Protein AF-A0A0D2MMF4-F1 (afdb_monomer_lite)

Sequence (132 aa):
MRRGTAKTVQVAGLDVGWHSRIDLAENPKTHRLEVTRELMPGTYPFKFIIDDVWGASMDYPTMTDGANTNNIVTVLPRDASGQAARDRILSPNGTITAEERDDLAALLCPWASHDRALHRPRAAGAGSEDSD

Radius of gyration: 23.5 Å; chains: 1; bounding box: 74×36×48 Å

Secondary structure (DSSP, 8-state):
-PPP--S-EEEEETTTEEEEEEEPEEPTTT--EE------SEEEEEEEEETTEEE--TTS-EEEETTEEEEEEEEPPSSHHHHHHHHHHHSTT----HHHHHHHHHHHS-GGGGGGTTTSPP----------

InterPro domains:
  IPR013783 Immunoglobulin-like fold [G3DSA:2.60.40.10] (2-75)
  IPR014756 Immunoglobulin E-set [SSF81296] (4-75)
  IPR032640 AMP-activated protein kinase, glycogen-binding domain [PF16561] (4-79)
  IPR052832 Starch-Associated Glucan Phosphatase [PTHR46642] (3-106)

Foldseek 3Di:
DDDDPFPFKWKAWAPHHHVDIGGFDQDPPPRDGDDDDDHDADKIWMWMQTNNDTDADPVADWDDDPPDITGIDGDHDPDPVVVVQCCQQPPPPRDDDPVRVLVVCLVPDPPVCNVPSPPDPDDDDDDDDDDD

Structure (mmCIF, N/CA/C/O backbone):
data_AF-A0A0D2MMF4-F1
#
_entry.id   AF-A0A0D2MMF4-F1
#
loop_
_atom_site.group_PDB
_atom_site.id
_atom_site.type_symbol
_atom_site.label_atom_id
_atom_site.label_alt_id
_atom_site.label_comp_id
_atom_site.label_asym_id
_atom_site.label_entity_id
_atom_site.label_seq_id
_atom_site.pdbx_PDB_ins_code
_atom_site.Cartn_x
_atom_site.Cartn_y
_atom_site.Cartn_z
_atom_site.occupancy
_atom_site.B_iso_or_equiv
_atom_site.auth_seq_id
_atom_site.auth_comp_id
_atom_site.auth_asym_id
_atom_site.auth_atom_id
_atom_site.pdbx_PDB_model_num
ATOM 1 N N . MET A 1 1 ? 10.917 10.679 -25.744 1.00 51.56 1 MET A N 1
ATOM 2 C CA . MET A 1 1 ? 11.193 9.962 -24.477 1.00 51.56 1 MET A CA 1
ATOM 3 C C . MET A 1 1 ? 12.290 8.937 -24.727 1.00 51.56 1 MET A C 1
ATOM 5 O O . MET A 1 1 ? 12.178 8.199 -25.698 1.00 51.56 1 MET A O 1
ATOM 9 N N . ARG A 1 2 ? 13.359 8.910 -23.919 1.00 57.94 2 ARG A N 1
ATOM 10 C CA . ARG A 1 2 ? 14.332 7.803 -23.947 1.00 57.94 2 ARG A CA 1
ATOM 11 C C . ARG A 1 2 ? 13.721 6.623 -23.194 1.00 57.94 2 ARG A C 1
ATOM 13 O O . ARG A 1 2 ? 13.327 6.796 -22.046 1.00 57.94 2 ARG A O 1
ATOM 20 N N . ARG A 1 3 ? 13.642 5.452 -23.828 1.00 65.81 3 ARG A N 1
ATOM 21 C CA . ARG A 1 3 ? 13.332 4.203 -23.121 1.00 65.81 3 ARG A CA 1
ATOM 22 C C . ARG A 1 3 ? 14.551 3.792 -22.293 1.00 65.81 3 ARG A C 1
ATOM 24 O O . ARG A 1 3 ? 15.677 3.901 -22.778 1.00 65.81 3 ARG A O 1
ATOM 31 N N . GLY A 1 4 ? 14.322 3.362 -21.055 1.00 72.12 4 GLY A N 1
ATOM 32 C CA . GLY A 1 4 ? 15.358 2.734 -20.236 1.00 72.12 4 GLY A CA 1
ATOM 33 C C . GLY A 1 4 ? 15.750 1.364 -20.797 1.00 72.12 4 GLY A C 1
ATOM 34 O O . GLY A 1 4 ? 14.996 0.768 -21.560 1.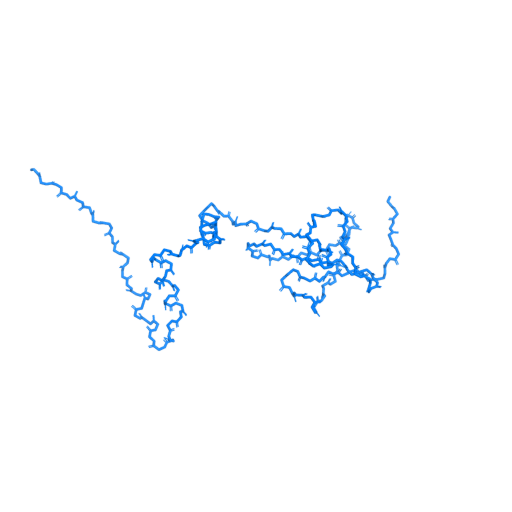00 72.12 4 GLY A O 1
ATOM 35 N N . THR A 1 5 ? 16.929 0.868 -20.425 1.00 84.69 5 THR A N 1
ATOM 36 C CA . THR A 1 5 ? 17.462 -0.442 -20.854 1.00 84.69 5 THR A CA 1
ATOM 37 C C . THR A 1 5 ? 17.313 -1.523 -19.779 1.00 84.69 5 THR A C 1
ATOM 39 O O . THR A 1 5 ? 18.049 -2.507 -19.806 1.00 84.69 5 THR A O 1
ATOM 42 N N . ALA A 1 6 ? 16.422 -1.311 -18.804 1.00 87.06 6 ALA A N 1
ATOM 43 C CA . ALA A 1 6 ? 16.196 -2.254 -17.713 1.00 87.06 6 ALA A CA 1
ATOM 44 C C . ALA A 1 6 ? 15.690 -3.595 -18.257 1.00 87.06 6 ALA A C 1
ATOM 46 O O . ALA A 1 6 ? 14.860 -3.620 -19.169 1.00 87.06 6 ALA A O 1
ATOM 47 N N . LYS A 1 7 ? 16.191 -4.702 -17.706 1.00 90.31 7 LYS A N 1
ATOM 48 C CA . LYS A 1 7 ? 15.791 -6.057 -18.115 1.00 90.31 7 LYS A CA 1
ATOM 49 C C . LYS A 1 7 ? 14.583 -6.542 -17.327 1.00 90.31 7 LYS A C 1
ATOM 51 O O . LYS A 1 7 ? 13.747 -7.258 -17.867 1.00 90.31 7 LYS A O 1
ATOM 56 N N . THR A 1 8 ? 14.510 -6.156 -16.059 1.00 94.44 8 THR A N 1
ATOM 57 C CA . THR A 1 8 ? 13.449 -6.543 -15.131 1.00 94.44 8 THR A CA 1
ATOM 58 C C . THR A 1 8 ? 12.978 -5.327 -14.353 1.00 94.44 8 THR A C 1
ATOM 60 O O . THR A 1 8 ? 13.781 -4.529 -13.867 1.00 94.44 8 THR A O 1
ATOM 63 N N . VAL A 1 9 ? 11.660 -5.175 -14.252 1.00 96.25 9 VAL A N 1
ATOM 64 C CA . VAL A 1 9 ? 11.031 -4.123 -13.457 1.00 96.25 9 VAL A CA 1
ATOM 65 C C . VAL A 1 9 ? 9.876 -4.748 -12.699 1.00 96.25 9 VAL A C 1
ATOM 67 O O . VAL A 1 9 ? 8.919 -5.242 -13.294 1.00 96.25 9 VAL A O 1
ATOM 70 N N . GLN A 1 10 ? 9.993 -4.739 -11.379 1.00 97.94 10 GLN A N 1
ATOM 71 C CA . GLN A 1 10 ? 9.057 -5.384 -10.471 1.00 97.94 10 GLN A CA 1
ATOM 72 C C . GLN A 1 10 ? 8.646 -4.416 -9.360 1.00 97.94 10 GLN A C 1
ATOM 74 O O . GLN A 1 10 ? 9.273 -3.374 -9.149 1.00 97.94 10 GLN A O 1
ATOM 79 N N . VAL A 1 11 ? 7.606 -4.782 -8.618 1.00 97.94 11 VAL A N 1
ATOM 80 C CA . VAL A 1 11 ? 7.196 -4.117 -7.380 1.00 97.94 11 VAL A CA 1
ATOM 81 C C . VAL A 1 11 ? 7.047 -5.140 -6.255 1.00 97.94 11 VAL A C 1
ATOM 83 O O . VAL A 1 11 ? 6.632 -6.275 -6.490 1.00 97.94 11 VAL A O 1
ATOM 86 N N . ALA A 1 12 ? 7.380 -4.737 -5.032 1.00 98.00 12 ALA A N 1
ATOM 87 C CA . ALA A 1 12 ? 7.137 -5.499 -3.807 1.00 98.00 12 ALA A CA 1
ATOM 88 C C . ALA A 1 12 ? 6.530 -4.596 -2.723 1.00 98.00 12 ALA A C 1
ATOM 90 O O . ALA A 1 12 ? 6.610 -3.367 -2.816 1.00 98.00 12 ALA A O 1
ATOM 91 N N . GLY A 1 13 ? 5.931 -5.202 -1.696 1.00 96.88 13 GLY A N 1
ATOM 92 C CA . GLY A 1 13 ? 5.054 -4.518 -0.743 1.00 96.88 13 GLY A CA 1
ATOM 93 C C . GLY A 1 13 ? 3.590 -4.722 -1.130 1.00 96.88 13 GLY A C 1
ATOM 94 O O . GLY A 1 13 ? 3.184 -5.855 -1.385 1.00 96.88 13 GLY A O 1
ATOM 95 N N . LEU A 1 14 ? 2.802 -3.645 -1.193 1.00 97.00 14 LEU A N 1
ATOM 96 C CA . LEU A 1 14 ? 1.373 -3.705 -1.536 1.00 97.00 14 LEU A CA 1
ATOM 97 C C . LEU A 1 14 ? 0.622 -4.757 -0.685 1.00 97.00 14 LEU A C 1
ATOM 99 O O . LEU A 1 14 ? 0.814 -4.829 0.527 1.00 97.00 14 LEU A O 1
ATOM 103 N N . ASP A 1 15 ? -0.228 -5.560 -1.320 1.00 96.19 15 ASP A N 1
ATOM 104 C CA . ASP A 1 15 ? -0.992 -6.682 -0.772 1.00 96.19 15 ASP A CA 1
ATOM 105 C C . ASP A 1 15 ? -0.197 -7.999 -0.697 1.00 96.19 15 ASP A C 1
ATOM 107 O O . ASP A 1 15 ? -0.660 -8.961 -0.090 1.00 96.19 15 ASP A O 1
ATOM 111 N N . VAL A 1 16 ? 0.999 -8.061 -1.296 1.00 96.06 16 VAL A N 1
ATOM 112 C CA . VAL A 1 16 ? 1.790 -9.303 -1.426 1.00 96.06 16 VAL A CA 1
ATOM 113 C C . VAL A 1 16 ? 2.963 -9.400 -0.443 1.00 96.06 16 VAL A C 1
ATOM 115 O O . VAL A 1 16 ? 3.577 -10.462 -0.308 1.00 96.06 16 VAL A O 1
ATOM 118 N N . GLY A 1 17 ? 3.275 -8.304 0.253 1.00 96.31 17 GLY A N 1
ATOM 119 C CA . GLY A 1 17 ? 4.367 -8.209 1.220 1.00 96.31 17 GLY A CA 1
ATOM 120 C C . GLY A 1 17 ? 5.756 -8.055 0.587 1.00 96.31 17 GLY A C 1
ATOM 121 O O . GLY A 1 17 ? 5.920 -7.962 -0.627 1.00 96.31 17 GLY A O 1
ATOM 122 N N . TRP A 1 18 ? 6.789 -8.006 1.433 1.00 96.81 18 TRP A N 1
ATOM 123 C CA . TRP A 1 18 ? 8.166 -7.679 1.022 1.00 96.81 18 TRP A CA 1
ATOM 124 C C . TRP A 1 18 ? 8.974 -8.853 0.450 1.00 96.81 18 TRP A C 1
ATOM 126 O O . TRP A 1 18 ? 10.010 -8.637 -0.172 1.00 96.81 18 TRP A O 1
ATOM 136 N N . HIS A 1 19 ? 8.509 -10.087 0.653 1.00 96.50 19 HIS A N 1
ATOM 137 C CA . HIS A 1 19 ? 9.181 -11.306 0.179 1.00 96.50 19 HIS A CA 1
ATOM 138 C C . HIS A 1 19 ? 8.650 -11.794 -1.175 1.00 96.50 19 HIS A C 1
ATOM 140 O O . HIS A 1 19 ? 9.217 -12.712 -1.764 1.00 96.50 19 HIS A O 1
ATOM 146 N N . SER A 1 20 ? 7.586 -11.164 -1.672 1.00 97.19 20 SER A N 1
ATOM 147 C CA . SER A 1 20 ? 6.959 -11.465 -2.956 1.00 97.19 20 SER A CA 1
ATOM 148 C C . SER A 1 20 ? 7.170 -10.299 -3.912 1.00 97.19 20 SER A C 1
ATOM 150 O O . SER A 1 20 ? 7.183 -9.140 -3.496 1.00 97.19 20 SER A O 1
ATOM 152 N N . ARG A 1 21 ? 7.322 -10.601 -5.202 1.00 97.31 21 ARG A N 1
ATOM 153 C CA . ARG A 1 21 ? 7.519 -9.602 -6.257 1.00 97.31 21 ARG A CA 1
ATOM 154 C C . ARG A 1 21 ? 6.452 -9.762 -7.327 1.00 97.31 21 ARG A C 1
ATOM 156 O O . ARG A 1 21 ? 5.988 -10.872 -7.580 1.00 97.31 21 ARG A O 1
ATOM 163 N N . ILE A 1 22 ? 6.074 -8.653 -7.944 1.00 97.94 22 ILE A N 1
ATOM 164 C CA . ILE A 1 22 ? 5.096 -8.606 -9.027 1.00 97.94 22 ILE A CA 1
ATOM 165 C C . ILE A 1 22 ? 5.769 -7.953 -10.225 1.00 97.94 22 ILE A C 1
ATOM 167 O O . ILE A 1 22 ? 6.267 -6.834 -10.104 1.00 97.94 22 ILE A O 1
ATOM 171 N N . ASP A 1 23 ? 5.772 -8.635 -11.364 1.00 97.38 23 ASP A N 1
ATOM 172 C CA . ASP A 1 23 ? 6.309 -8.089 -12.608 1.00 97.38 23 ASP A CA 1
ATOM 173 C C . ASP A 1 23 ? 5.399 -6.987 -13.157 1.00 97.38 23 ASP A C 1
ATOM 175 O O . ASP A 1 23 ? 4.171 -7.110 -13.144 1.00 97.38 23 ASP A O 1
ATOM 179 N N . LEU A 1 24 ? 6.005 -5.905 -13.648 1.00 96.19 24 LEU A N 1
ATOM 180 C CA . LEU A 1 24 ? 5.279 -4.864 -14.367 1.00 96.19 24 LEU A CA 1
ATOM 181 C C . LEU A 1 24 ? 5.208 -5.218 -15.852 1.00 96.19 24 LEU A C 1
ATOM 183 O O . LEU A 1 24 ? 6.197 -5.631 -16.458 1.00 96.19 24 LEU A O 1
ATOM 187 N N . ALA A 1 25 ? 4.043 -4.996 -16.452 1.00 94.38 25 ALA A N 1
ATOM 188 C CA . ALA A 1 25 ? 3.825 -5.188 -17.878 1.00 94.38 25 ALA A CA 1
ATOM 189 C C . ALA A 1 25 ? 3.952 -3.857 -18.625 1.00 94.38 25 ALA A C 1
ATOM 191 O O . ALA A 1 25 ? 3.504 -2.817 -18.141 1.00 94.38 25 ALA A O 1
ATOM 192 N N . GLU A 1 26 ? 4.533 -3.873 -19.826 1.00 92.88 26 GLU A N 1
ATOM 193 C CA . GLU A 1 26 ? 4.518 -2.692 -20.691 1.00 92.88 26 GLU A CA 1
ATOM 194 C C . GLU A 1 26 ? 3.118 -2.494 -21.280 1.00 92.88 26 GLU A C 1
ATOM 196 O O . GLU A 1 26 ? 2.572 -3.364 -21.960 1.00 92.88 26 GLU A O 1
ATOM 201 N N . ASN A 1 27 ? 2.547 -1.314 -21.065 1.00 93.00 27 ASN A N 1
ATOM 202 C CA . ASN A 1 27 ? 1.329 -0.891 -21.729 1.00 93.00 27 ASN A CA 1
ATOM 203 C C . ASN A 1 27 ? 1.643 -0.549 -23.200 1.00 93.00 27 ASN A C 1
ATOM 205 O O . ASN A 1 27 ? 2.416 0.376 -23.459 1.00 93.00 27 ASN A O 1
ATOM 209 N N . PRO A 1 28 ? 1.029 -1.220 -24.192 1.00 90.94 28 PRO A N 1
ATOM 210 C CA . PRO A 1 28 ? 1.394 -1.057 -25.601 1.00 90.94 28 PRO A CA 1
ATOM 211 C C . PRO A 1 28 ? 1.045 0.321 -26.178 1.00 90.94 28 PRO A C 1
ATOM 213 O O . PRO A 1 28 ? 1.566 0.686 -27.228 1.00 90.94 28 PRO A O 1
ATOM 216 N N . LYS A 1 29 ? 0.159 1.084 -25.521 1.00 92.62 29 LYS A N 1
ATOM 217 C CA . LYS A 1 29 ? -0.261 2.420 -25.971 1.00 92.62 29 LYS A CA 1
ATOM 218 C C . LYS A 1 29 ? 0.596 3.524 -25.364 1.00 92.62 29 LYS A C 1
ATOM 220 O O . LYS A 1 29 ? 0.953 4.472 -26.055 1.00 92.62 29 LYS A O 1
ATOM 225 N N . THR A 1 30 ? 0.879 3.430 -24.066 1.00 90.38 30 THR A N 1
ATOM 226 C CA . THR A 1 30 ? 1.608 4.471 -23.320 1.00 90.38 30 THR A CA 1
ATOM 227 C C . THR A 1 30 ? 3.103 4.176 -23.214 1.00 90.38 30 THR A C 1
ATOM 229 O O . THR A 1 30 ? 3.876 5.075 -22.890 1.00 90.38 30 THR A O 1
ATOM 232 N N . HIS A 1 31 ? 3.510 2.930 -23.480 1.00 88.69 31 HIS A N 1
ATOM 233 C CA . HIS A 1 31 ? 4.856 2.389 -23.267 1.00 88.69 31 HIS A CA 1
ATOM 234 C C . HIS A 1 31 ? 5.363 2.531 -21.827 1.00 88.69 31 HIS A C 1
ATOM 236 O O . HIS A 1 31 ? 6.570 2.523 -21.577 1.00 88.69 31 HIS A O 1
ATOM 242 N N . ARG A 1 32 ? 4.441 2.683 -20.870 1.00 89.50 32 ARG A N 1
ATOM 243 C CA . ARG A 1 32 ? 4.747 2.699 -19.440 1.00 89.50 32 ARG A CA 1
ATOM 244 C C . ARG A 1 32 ? 4.698 1.280 -18.899 1.00 89.50 32 ARG A C 1
ATOM 246 O O . ARG A 1 32 ? 3.917 0.459 -19.369 1.00 89.50 32 ARG A O 1
ATOM 253 N N . LEU A 1 33 ? 5.526 1.020 -17.899 1.00 92.69 33 LEU A N 1
ATOM 254 C CA . LEU A 1 33 ? 5.476 -0.212 -17.129 1.00 92.69 33 LEU A CA 1
ATOM 255 C C . LEU A 1 33 ? 4.423 -0.041 -16.037 1.00 92.69 33 LEU A C 1
ATOM 257 O O . LEU A 1 33 ? 4.485 0.911 -15.258 1.00 92.69 33 LEU A O 1
ATOM 261 N N . GLU A 1 34 ? 3.435 -0.925 -16.026 1.00 94.31 34 GLU A N 1
ATOM 262 C CA . GLU A 1 34 ? 2.223 -0.797 -15.225 1.00 94.31 34 GLU A CA 1
ATOM 263 C C . GLU A 1 34 ? 1.872 -2.141 -14.569 1.00 94.31 34 GLU A C 1
ATOM 265 O O . GLU A 1 34 ? 2.202 -3.219 -15.066 1.00 94.31 34 GLU A O 1
ATOM 270 N N . VAL A 1 35 ? 1.186 -2.067 -13.429 1.00 95.44 35 VAL A N 1
ATOM 271 C CA . VAL A 1 35 ? 0.587 -3.212 -12.738 1.00 95.44 35 VAL A CA 1
ATOM 272 C C . VAL A 1 35 ? -0.786 -2.795 -12.224 1.00 95.44 35 VAL A C 1
ATOM 274 O O . VAL A 1 35 ? -0.964 -1.673 -11.749 1.00 95.44 35 VAL A O 1
ATOM 277 N N . THR A 1 36 ? -1.769 -3.686 -12.328 1.00 95.19 36 THR A N 1
ATOM 278 C CA . THR A 1 36 ? -3.132 -3.452 -11.837 1.00 95.19 36 THR A CA 1
ATOM 279 C C . THR A 1 36 ? -3.412 -4.370 -10.658 1.00 95.19 36 THR A C 1
ATOM 281 O O . THR A 1 36 ? -3.133 -5.567 -10.718 1.00 95.19 36 THR A O 1
ATOM 284 N N . ARG A 1 37 ? -3.950 -3.801 -9.577 1.00 94.88 37 ARG A N 1
ATOM 285 C CA . ARG A 1 37 ? -4.281 -4.512 -8.341 1.00 94.88 37 ARG A CA 1
ATOM 286 C C . ARG A 1 37 ? -5.614 -4.035 -7.791 1.00 94.88 37 ARG A C 1
ATOM 288 O O . ARG A 1 37 ? -5.885 -2.837 -7.786 1.00 94.88 37 ARG A O 1
ATOM 295 N N . GLU A 1 38 ? -6.409 -4.978 -7.301 1.00 95.19 38 GLU A N 1
ATOM 296 C CA . GLU A 1 38 ? -7.586 -4.683 -6.491 1.00 95.19 38 GLU A CA 1
ATOM 297 C C . GLU A 1 38 ? -7.161 -4.645 -5.027 1.00 95.19 38 GLU A C 1
ATOM 299 O O . GLU A 1 38 ? -6.786 -5.659 -4.444 1.00 95.19 38 GLU A O 1
ATOM 304 N N . LEU A 1 39 ? -7.165 -3.448 -4.450 1.00 95.44 39 LEU A N 1
ATOM 305 C CA . LEU A 1 39 ? -6.740 -3.210 -3.079 1.00 95.44 39 LEU A CA 1
ATOM 306 C C . LEU A 1 39 ? -7.942 -2.791 -2.238 1.00 95.44 39 LEU A C 1
ATOM 308 O O . LEU A 1 39 ? -8.777 -1.994 -2.672 1.00 95.44 39 LEU A O 1
ATOM 312 N N . MET A 1 40 ? -8.006 -3.311 -1.017 1.00 93.81 40 MET A N 1
ATOM 313 C CA . MET A 1 40 ? -8.983 -2.858 -0.031 1.00 93.81 40 MET A CA 1
ATOM 314 C C . MET A 1 40 ? -8.619 -1.455 0.483 1.00 93.81 40 MET A C 1
ATOM 316 O O . MET A 1 40 ? -7.480 -1.018 0.327 1.00 93.81 40 MET A O 1
ATOM 320 N N . PRO A 1 41 ? -9.554 -0.721 1.110 1.00 93.75 41 PRO A N 1
ATOM 321 C CA . PRO A 1 41 ? -9.240 0.571 1.709 1.00 93.75 41 PRO A CA 1
ATOM 322 C C . PRO A 1 41 ? -8.126 0.477 2.760 1.00 93.75 41 PRO A C 1
ATOM 324 O O . PRO A 1 41 ? -8.224 -0.265 3.740 1.00 93.75 41 PRO A O 1
ATOM 327 N N . GLY A 1 42 ? -7.070 1.265 2.585 1.00 93.38 42 GLY A N 1
ATOM 328 C CA . GLY A 1 42 ? -5.859 1.169 3.392 1.00 93.38 42 GLY A CA 1
ATOM 329 C C . GLY A 1 42 ? -4.691 1.960 2.815 1.00 93.38 42 GLY A C 1
ATOM 330 O O . GLY A 1 42 ? -4.777 2.514 1.722 1.00 93.38 42 GLY A O 1
ATOM 331 N N . THR A 1 43 ? -3.590 2.011 3.563 1.00 95.31 43 THR A N 1
ATOM 332 C CA . THR A 1 43 ? -2.325 2.603 3.110 1.00 95.31 43 THR A CA 1
ATOM 333 C C . THR A 1 43 ? -1.320 1.485 2.901 1.00 95.31 43 THR A C 1
ATOM 335 O O . THR A 1 43 ? -1.031 0.731 3.828 1.00 95.31 43 THR A O 1
ATOM 338 N N . TYR A 1 44 ? -0.785 1.392 1.688 1.00 97.44 44 TYR A N 1
ATOM 339 C CA . TYR A 1 44 ? 0.085 0.306 1.264 1.00 97.44 44 TYR A CA 1
ATOM 340 C C . TYR A 1 44 ? 1.456 0.855 0.865 1.00 97.44 44 TYR A C 1
ATOM 342 O O . TYR A 1 44 ? 1.558 1.573 -0.136 1.00 97.44 44 TYR A O 1
ATOM 350 N N . PRO A 1 45 ? 2.518 0.543 1.624 1.00 97.69 45 PRO A N 1
ATOM 351 C CA . PRO A 1 45 ? 3.876 0.846 1.210 1.00 97.69 45 PRO A CA 1
ATOM 352 C C . PRO A 1 45 ? 4.340 -0.120 0.114 1.00 97.69 45 PRO A C 1
ATOM 354 O O . PRO A 1 45 ? 3.987 -1.301 0.109 1.00 97.69 45 PRO A O 1
ATOM 357 N N . PHE A 1 46 ? 5.155 0.377 -0.810 1.00 97.94 46 PHE A N 1
ATOM 358 C CA . PHE A 1 46 ? 5.756 -0.419 -1.874 1.00 97.94 46 PHE A CA 1
ATOM 359 C C . PHE A 1 46 ? 7.105 0.150 -2.329 1.00 97.94 46 PHE A C 1
ATOM 361 O O . PHE A 1 46 ? 7.446 1.299 -2.044 1.00 97.94 46 PHE A O 1
ATOM 368 N N . LYS A 1 47 ? 7.882 -0.659 -3.050 1.00 97.81 47 LYS A N 1
ATOM 369 C CA . LYS A 1 47 ? 9.124 -0.245 -3.720 1.00 97.81 47 LYS A CA 1
ATOM 370 C C . LYS A 1 47 ? 9.226 -0.876 -5.097 1.00 97.81 47 LYS A C 1
ATOM 372 O O . LYS A 1 47 ? 8.795 -2.013 -5.289 1.00 97.81 47 LYS A O 1
ATOM 377 N N . PHE A 1 48 ? 9.855 -0.154 -6.018 1.00 97.56 48 PHE A N 1
ATOM 378 C CA . PHE A 1 48 ? 10.268 -0.716 -7.294 1.00 97.56 48 PHE A CA 1
ATOM 379 C C . PHE A 1 48 ? 11.561 -1.506 -7.125 1.00 97.56 48 PHE A C 1
ATOM 381 O O . PHE A 1 48 ? 12.417 -1.171 -6.302 1.00 97.56 48 PHE A O 1
ATOM 388 N N . ILE A 1 49 ? 11.694 -2.544 -7.936 1.00 97.69 49 ILE A N 1
ATOM 389 C CA . ILE A 1 49 ? 12.891 -3.362 -8.057 1.00 97.69 49 ILE A CA 1
ATOM 390 C C . ILE A 1 49 ? 13.252 -3.348 -9.537 1.00 97.69 49 ILE A C 1
ATOM 392 O O . ILE A 1 49 ? 12.522 -3.905 -10.356 1.00 97.69 49 ILE A O 1
ATOM 396 N N . ILE A 1 50 ? 14.330 -2.654 -9.884 1.00 96.25 50 ILE A N 1
ATOM 397 C CA . ILE A 1 50 ? 14.802 -2.512 -11.264 1.00 96.25 50 ILE A CA 1
ATOM 398 C C . ILE A 1 50 ? 16.144 -3.221 -11.348 1.00 96.25 50 ILE A C 1
ATOM 400 O O . ILE A 1 50 ? 17.094 -2.787 -10.702 1.00 96.25 50 ILE A O 1
ATOM 404 N N . ASP A 1 51 ? 16.212 -4.314 -12.109 1.00 95.88 51 ASP A N 1
ATOM 405 C CA . ASP A 1 51 ? 17.414 -5.154 -12.213 1.00 95.88 51 ASP A CA 1
ATOM 406 C C . ASP A 1 51 ? 18.002 -5.508 -10.831 1.00 95.88 51 ASP A C 1
ATOM 408 O O . ASP A 1 51 ? 19.174 -5.273 -10.546 1.00 95.88 51 ASP A O 1
ATOM 412 N N . ASP A 1 52 ? 17.135 -6.029 -9.953 1.00 96.44 52 ASP A N 1
ATOM 413 C CA . ASP A 1 52 ? 17.406 -6.390 -8.549 1.00 96.44 52 ASP A CA 1
ATOM 414 C C . ASP A 1 52 ? 17.792 -5.235 -7.604 1.00 96.44 52 ASP A C 1
ATOM 416 O O . ASP A 1 52 ? 18.014 -5.451 -6.408 1.00 96.44 52 ASP A O 1
ATOM 420 N N . VAL A 1 53 ? 17.789 -3.990 -8.085 1.00 96.69 53 VAL A N 1
ATOM 421 C CA . VAL A 1 53 ? 18.033 -2.804 -7.259 1.00 96.69 53 VAL A CA 1
ATOM 422 C C . VAL A 1 53 ? 16.718 -2.243 -6.734 1.00 96.69 53 VAL A C 1
ATOM 424 O O . VAL A 1 53 ? 15.829 -1.863 -7.496 1.00 96.69 53 VAL A O 1
ATOM 427 N N . TRP A 1 54 ? 16.611 -2.153 -5.410 1.00 97.00 54 TRP A N 1
ATOM 428 C CA . TRP A 1 54 ? 15.447 -1.601 -4.723 1.00 97.00 54 TRP A CA 1
ATOM 429 C C . TRP A 1 54 ? 15.488 -0.075 -4.696 1.00 97.00 54 TRP A C 1
ATOM 431 O O . TRP A 1 54 ? 16.484 0.516 -4.279 1.00 97.00 54 TRP A O 1
ATOM 441 N N . GLY A 1 55 ? 14.378 0.567 -5.052 1.00 96.38 55 GLY A N 1
ATOM 442 C CA . GLY A 1 55 ? 14.270 2.020 -5.030 1.00 96.38 55 GLY A CA 1
ATOM 443 C C . GLY A 1 55 ? 12.833 2.511 -4.908 1.00 96.38 55 GLY A C 1
ATOM 444 O O . GLY A 1 55 ? 11.901 1.921 -5.454 1.00 96.38 55 GLY A O 1
ATOM 445 N N . ALA A 1 56 ? 12.659 3.619 -4.190 1.00 96.56 56 ALA A N 1
ATOM 446 C CA . ALA A 1 56 ? 11.441 4.410 -4.283 1.00 96.56 56 ALA A CA 1
ATOM 447 C C . ALA A 1 56 ? 11.536 5.325 -5.511 1.00 96.56 56 ALA A C 1
ATOM 449 O O . ALA A 1 56 ? 12.571 5.946 -5.755 1.00 96.56 56 ALA A O 1
ATOM 450 N N . SER A 1 57 ? 10.459 5.416 -6.282 1.00 94.62 57 SER A N 1
ATOM 451 C CA . SER A 1 57 ? 10.342 6.384 -7.367 1.00 94.62 57 SER A CA 1
ATOM 452 C C . SER A 1 57 ? 10.005 7.767 -6.810 1.00 94.62 57 SER A C 1
ATOM 454 O O . SER A 1 57 ? 9.220 7.894 -5.872 1.00 94.62 57 SER A O 1
ATOM 456 N N . MET A 1 58 ? 10.572 8.811 -7.407 1.00 93.44 58 MET A N 1
ATOM 457 C CA . MET A 1 58 ? 10.276 10.200 -7.044 1.00 93.44 58 MET A CA 1
ATOM 458 C C . MET A 1 58 ? 8.911 10.676 -7.559 1.00 93.44 58 MET A C 1
ATOM 460 O O . MET A 1 58 ? 8.424 11.713 -7.120 1.00 93.44 58 MET A O 1
ATOM 464 N N . ASP A 1 59 ? 8.287 9.917 -8.463 1.00 94.50 59 ASP A N 1
ATOM 465 C CA . ASP A 1 59 ? 7.011 10.281 -9.086 1.00 94.50 59 ASP A CA 1
ATOM 466 C C . ASP A 1 59 ? 5.799 9.979 -8.191 1.00 94.50 59 ASP A C 1
ATOM 468 O O . ASP A 1 59 ? 4.674 10.358 -8.520 1.00 94.50 59 ASP A O 1
ATOM 472 N N . TYR A 1 60 ? 6.009 9.277 -7.074 1.00 96.06 60 TYR A N 1
ATOM 473 C CA . TYR A 1 60 ? 4.946 8.856 -6.166 1.00 96.06 60 TYR A CA 1
ATOM 474 C C . TYR A 1 60 ? 5.215 9.347 -4.742 1.00 96.06 60 TYR A C 1
ATOM 476 O O . TYR A 1 60 ? 6.379 9.473 -4.350 1.00 96.06 60 TYR A O 1
ATOM 484 N N . PRO A 1 61 ? 4.161 9.562 -3.932 1.00 97.69 61 PRO A N 1
ATOM 485 C CA . PRO A 1 61 ? 4.315 9.875 -2.518 1.00 97.69 61 PRO A CA 1
ATOM 486 C C . PRO A 1 61 ? 5.188 8.840 -1.808 1.00 97.69 61 PRO A C 1
ATOM 488 O O . PRO A 1 61 ? 5.152 7.649 -2.134 1.00 97.69 61 PRO A O 1
ATOM 491 N N . THR A 1 62 ? 5.963 9.295 -0.829 1.00 97.38 62 THR A N 1
ATOM 492 C CA . THR A 1 62 ? 6.876 8.453 -0.057 1.00 97.38 62 THR A CA 1
ATOM 493 C C . THR A 1 62 ? 6.577 8.509 1.434 1.00 97.38 62 THR A C 1
ATOM 495 O O . THR A 1 62 ? 5.998 9.466 1.944 1.00 97.38 62 THR A O 1
ATOM 498 N N . MET A 1 63 ? 6.982 7.454 2.134 1.00 95.56 63 MET A N 1
ATOM 499 C CA . MET A 1 63 ? 6.961 7.355 3.587 1.00 95.56 63 MET A CA 1
ATOM 500 C C . MET A 1 63 ? 8.273 6.740 4.061 1.00 95.56 63 MET A C 1
ATOM 502 O O . MET A 1 63 ? 8.772 5.780 3.464 1.00 95.56 63 MET A O 1
ATOM 506 N N . THR A 1 64 ? 8.811 7.290 5.145 1.00 96.00 64 THR A N 1
ATOM 507 C CA . THR A 1 64 ? 9.998 6.755 5.810 1.00 96.00 64 THR A CA 1
ATOM 508 C C . THR A 1 64 ? 9.583 5.763 6.888 1.00 96.00 64 THR A C 1
ATOM 510 O O . THR A 1 64 ? 8.754 6.080 7.738 1.00 96.00 64 THR A O 1
ATOM 513 N N . ASP A 1 65 ? 10.188 4.583 6.860 1.00 91.94 65 ASP A N 1
ATOM 514 C CA . ASP A 1 65 ? 10.031 3.519 7.846 1.00 91.94 65 ASP A CA 1
ATOM 515 C C . ASP A 1 65 ? 11.423 3.074 8.328 1.00 91.94 65 ASP A C 1
ATOM 517 O O . ASP A 1 65 ? 12.161 2.359 7.638 1.00 91.94 65 ASP A O 1
ATOM 521 N N . GLY A 1 66 ? 11.835 3.599 9.485 1.00 93.56 66 GLY A N 1
ATOM 522 C CA . GLY A 1 66 ? 13.195 3.450 10.002 1.00 93.56 66 GLY A CA 1
ATOM 523 C C . GLY A 1 66 ? 14.238 4.008 9.028 1.00 93.56 66 GLY A C 1
ATOM 524 O O . GLY A 1 66 ? 14.268 5.204 8.751 1.00 93.56 66 GLY A O 1
ATOM 525 N N . ALA A 1 67 ? 15.100 3.132 8.508 1.00 93.06 67 ALA A N 1
ATOM 526 C CA . ALA A 1 67 ? 16.126 3.479 7.519 1.00 93.06 67 ALA A CA 1
ATOM 527 C C . ALA A 1 67 ? 15.645 3.363 6.056 1.00 93.06 67 ALA A C 1
ATOM 529 O O . ALA A 1 67 ? 16.424 3.588 5.131 1.00 93.06 67 ALA A O 1
ATOM 530 N N . ASN A 1 68 ? 14.389 2.971 5.825 1.00 94.25 68 ASN A N 1
ATOM 531 C CA . ASN A 1 68 ? 13.850 2.730 4.492 1.00 94.25 68 ASN A CA 1
ATOM 532 C C . ASN A 1 68 ? 12.940 3.868 4.037 1.00 94.25 68 ASN A C 1
ATOM 534 O O . ASN A 1 68 ? 12.034 4.266 4.758 1.00 94.25 68 ASN A O 1
ATOM 538 N N . THR A 1 69 ? 13.100 4.297 2.786 1.00 96.88 69 THR A N 1
ATOM 539 C CA . THR A 1 69 ? 12.116 5.143 2.099 1.00 96.88 69 THR A CA 1
ATOM 540 C C . THR A 1 69 ? 11.327 4.290 1.120 1.00 96.88 69 THR A C 1
ATOM 542 O O . THR A 1 69 ? 11.909 3.752 0.179 1.00 96.88 69 THR A O 1
ATOM 545 N N . ASN A 1 70 ? 10.021 4.167 1.333 1.00 97.88 70 ASN A N 1
ATOM 546 C CA . ASN A 1 70 ? 9.103 3.436 0.461 1.00 97.88 70 ASN A CA 1
ATOM 547 C C . ASN A 1 70 ? 8.199 4.427 -0.278 1.00 97.88 70 ASN A C 1
ATOM 549 O O . ASN A 1 70 ? 7.920 5.509 0.238 1.00 97.88 70 ASN A O 1
ATOM 553 N N . ASN A 1 71 ? 7.697 4.053 -1.453 1.00 98.19 71 ASN A N 1
ATOM 554 C CA . ASN A 1 71 ? 6.515 4.710 -1.998 1.00 98.19 71 ASN A CA 1
ATOM 555 C C . ASN A 1 71 ? 5.269 4.264 -1.230 1.00 98.19 71 ASN A C 1
ATOM 557 O O . ASN A 1 71 ? 5.270 3.197 -0.616 1.00 98.19 71 ASN A O 1
ATOM 561 N N . ILE A 1 72 ? 4.206 5.063 -1.269 1.00 97.88 72 ILE A N 1
ATOM 562 C CA . ILE A 1 72 ? 2.917 4.716 -0.666 1.00 97.88 72 ILE A CA 1
ATOM 563 C C . ILE A 1 72 ? 1.771 4.938 -1.644 1.00 97.88 72 ILE A C 1
ATOM 565 O O . ILE A 1 72 ? 1.776 5.879 -2.439 1.00 97.88 72 ILE A O 1
ATOM 569 N N . VAL A 1 73 ? 0.759 4.084 -1.542 1.00 97.25 73 VAL A N 1
ATOM 570 C CA . VAL A 1 73 ? -0.554 4.305 -2.144 1.00 97.25 73 VAL A CA 1
ATOM 571 C C . VAL A 1 73 ? -1.616 4.212 -1.056 1.00 97.25 73 VAL A C 1
ATOM 573 O O . VAL A 1 73 ? -1.616 3.278 -0.255 1.00 97.25 73 VAL A O 1
ATOM 576 N N . THR A 1 74 ? -2.513 5.194 -1.009 1.00 95.94 74 THR A N 1
ATOM 577 C CA . THR A 1 74 ? -3.654 5.195 -0.088 1.00 95.94 74 THR A CA 1
ATOM 578 C C . THR A 1 74 ? -4.925 4.973 -0.886 1.00 95.94 74 THR A C 1
ATOM 580 O O . THR A 1 74 ? -5.261 5.760 -1.769 1.00 95.94 74 THR A O 1
ATOM 583 N N . VAL A 1 75 ? -5.629 3.900 -0.557 1.00 95.50 75 VAL A N 1
ATOM 584 C CA . VAL A 1 75 ? -6.916 3.535 -1.138 1.00 95.50 75 VAL A CA 1
ATOM 585 C C . VAL A 1 75 ? -7.998 3.968 -0.166 1.00 95.50 75 VAL A C 1
ATOM 587 O O . VAL A 1 75 ? -8.020 3.537 0.989 1.00 95.50 75 VAL A O 1
ATOM 590 N N . LEU A 1 76 ? -8.878 4.852 -0.625 1.00 91.25 76 LEU A N 1
ATOM 591 C CA . LEU A 1 76 ? -9.962 5.376 0.194 1.00 91.25 76 LEU A CA 1
ATOM 592 C C . LEU A 1 76 ? -11.148 4.397 0.224 1.00 91.25 76 LEU A C 1
ATOM 594 O O . LEU A 1 76 ? -11.358 3.650 -0.736 1.00 91.25 76 LEU A O 1
ATOM 598 N N . PRO A 1 77 ? -11.938 4.390 1.310 1.00 91.56 77 PRO A N 1
ATOM 599 C CA . PRO A 1 77 ? -13.226 3.714 1.358 1.00 91.56 77 PRO A CA 1
ATOM 600 C C . PRO A 1 77 ? -14.143 4.141 0.213 1.00 91.56 77 PRO A C 1
ATOM 602 O O . PRO A 1 77 ? -14.078 5.265 -0.282 1.00 91.56 77 PRO A O 1
ATOM 605 N N . ARG A 1 78 ? -15.024 3.225 -0.190 1.00 88.31 78 ARG A N 1
ATOM 606 C CA . ARG A 1 78 ? -15.953 3.437 -1.305 1.00 88.31 78 ARG A CA 1
ATOM 607 C C . ARG A 1 78 ? -17.003 4.513 -1.009 1.00 88.31 78 ARG A C 1
ATOM 609 O O . ARG A 1 78 ? -17.451 5.181 -1.936 1.00 88.31 78 ARG A O 1
ATOM 616 N N . ASP A 1 79 ? -17.401 4.659 0.252 1.00 91.81 79 ASP A N 1
ATOM 617 C CA . ASP A 1 79 ? -18.475 5.552 0.679 1.00 91.81 79 ASP A CA 1
ATOM 618 C C . ASP A 1 79 ? -18.182 6.231 2.028 1.00 91.81 79 ASP A C 1
ATOM 620 O O . ASP A 1 79 ? -17.257 5.871 2.765 1.00 91.81 79 ASP A O 1
ATOM 624 N N . ALA A 1 80 ? -18.992 7.249 2.335 1.00 88.88 80 ALA A N 1
ATOM 625 C CA . ALA A 1 80 ? -18.860 8.060 3.540 1.00 88.88 80 ALA A CA 1
ATOM 626 C C . ALA A 1 80 ? -19.105 7.259 4.829 1.00 88.88 80 ALA A C 1
ATOM 628 O O . ALA A 1 80 ? -18.478 7.548 5.846 1.00 88.88 80 ALA A O 1
ATOM 629 N N . SER A 1 81 ? -19.974 6.243 4.798 1.00 88.75 81 SER A N 1
ATOM 630 C CA . SER A 1 81 ? -20.207 5.363 5.949 1.00 88.75 81 SER A CA 1
ATOM 631 C C . SER A 1 81 ? -18.961 4.557 6.307 1.00 88.75 81 SER A C 1
ATOM 633 O O . SER A 1 81 ? -18.563 4.533 7.471 1.00 88.75 81 SER A O 1
ATOM 635 N N . GLY A 1 82 ? -18.298 3.959 5.316 1.00 87.81 82 GLY A N 1
ATOM 636 C CA . GLY A 1 82 ? -17.050 3.228 5.504 1.00 87.81 82 GLY A CA 1
ATOM 637 C C . GLY A 1 82 ? -15.918 4.137 5.976 1.00 87.81 82 GLY A C 1
ATOM 638 O O . GLY A 1 82 ? -15.141 3.747 6.847 1.00 87.81 82 GLY A O 1
ATOM 639 N N . GLN A 1 83 ? -15.856 5.370 5.463 1.00 89.19 83 GLN A N 1
ATOM 640 C CA . GLN A 1 83 ? -14.911 6.379 5.943 1.00 89.19 83 GLN A CA 1
ATOM 641 C C . GLN A 1 83 ? -15.165 6.745 7.412 1.00 89.19 83 GLN A C 1
ATOM 643 O O . GLN A 1 83 ? -14.243 6.669 8.219 1.00 89.19 83 GLN A O 1
ATOM 648 N N . ALA A 1 84 ? -16.409 7.048 7.790 1.00 91.12 84 ALA A N 1
ATOM 649 C CA . ALA A 1 84 ? -16.759 7.396 9.167 1.00 91.12 84 ALA A CA 1
ATOM 650 C C . ALA A 1 84 ? -16.485 6.245 10.152 1.00 91.12 84 ALA A C 1
ATOM 652 O O . ALA A 1 84 ? -15.983 6.474 11.255 1.00 91.12 84 ALA A O 1
ATOM 653 N N . ALA A 1 85 ? -16.776 5.001 9.756 1.00 90.69 85 ALA A N 1
ATOM 654 C CA . ALA A 1 85 ? -16.448 3.822 10.552 1.00 90.69 85 ALA A CA 1
ATOM 655 C C . ALA A 1 85 ? -14.929 3.667 10.722 1.00 90.69 85 ALA A C 1
ATOM 657 O O . ALA A 1 85 ? -14.455 3.486 11.843 1.00 90.69 85 ALA A O 1
ATOM 658 N N . ARG A 1 86 ? -14.156 3.810 9.637 1.00 90.00 86 ARG A N 1
ATOM 659 C CA . ARG A 1 86 ? -12.688 3.752 9.668 1.00 90.00 86 ARG A CA 1
ATOM 660 C C . ARG A 1 86 ? -12.098 4.809 10.595 1.00 90.00 86 ARG A C 1
ATOM 662 O O . ARG A 1 86 ? -11.279 4.465 11.443 1.00 90.00 86 ARG A O 1
ATOM 669 N N . ASP A 1 87 ? -12.512 6.062 10.445 1.00 91.56 87 ASP A N 1
ATOM 670 C CA . ASP A 1 87 ? -11.977 7.179 11.228 1.00 91.56 87 ASP A CA 1
ATOM 671 C C . ASP A 1 87 ? -12.271 7.004 12.718 1.00 91.56 87 ASP A C 1
ATOM 673 O O . ASP A 1 87 ? -11.395 7.219 13.556 1.00 91.56 87 ASP A O 1
ATOM 677 N N . ARG A 1 88 ? -13.476 6.529 13.056 1.00 94.69 88 ARG A N 1
ATOM 678 C CA . ARG A 1 88 ? -13.832 6.188 14.436 1.00 94.69 88 ARG A CA 1
ATOM 679 C C . ARG A 1 88 ? -12.963 5.053 14.974 1.00 94.69 88 ARG A C 1
ATOM 681 O O . ARG A 1 88 ? -12.377 5.215 16.042 1.00 94.69 88 ARG A O 1
ATOM 688 N N . ILE A 1 89 ? -12.880 3.927 14.262 1.00 93.38 89 ILE A N 1
ATOM 689 C CA . ILE A 1 89 ? -12.195 2.709 14.731 1.00 93.38 89 ILE A CA 1
ATOM 690 C C . ILE A 1 89 ? -10.683 2.924 14.863 1.00 93.38 89 ILE A C 1
ATOM 692 O O . ILE A 1 89 ? -10.093 2.463 15.834 1.00 93.38 89 ILE A O 1
ATOM 696 N N . LEU A 1 90 ? -10.054 3.625 13.916 1.00 89.81 90 LEU A N 1
ATOM 697 C CA . LEU A 1 90 ? -8.602 3.846 13.902 1.00 89.81 90 LEU A CA 1
ATOM 698 C C . LEU A 1 90 ? -8.148 5.047 14.743 1.00 89.81 90 LEU A C 1
ATOM 700 O O . LEU A 1 90 ? -6.949 5.316 14.824 1.00 89.81 90 LEU A O 1
ATOM 704 N N . SER A 1 91 ? -9.074 5.786 15.359 1.00 93.44 91 SER A N 1
ATOM 705 C CA . SER A 1 91 ? -8.708 6.867 16.274 1.00 93.44 91 SER A CA 1
ATOM 706 C C . SER A 1 91 ? -8.011 6.318 17.534 1.00 93.44 91 SER A C 1
ATOM 708 O O . SER A 1 91 ? -8.254 5.173 17.917 1.00 93.44 91 SER A O 1
ATOM 710 N N . PRO A 1 92 ? -7.169 7.109 18.233 1.00 94.50 92 PRO A N 1
ATOM 711 C CA . PRO A 1 92 ? -6.435 6.633 19.413 1.00 94.50 92 PRO A CA 1
ATOM 712 C C . PRO A 1 92 ? -7.310 6.025 20.519 1.00 94.50 92 PRO A C 1
ATOM 714 O O . PRO A 1 92 ? -6.867 5.129 21.228 1.00 94.50 92 PRO A O 1
ATOM 717 N N . ASN A 1 93 ? -8.553 6.498 20.644 1.00 94.38 93 ASN A N 1
ATOM 718 C CA . ASN A 1 93 ? -9.555 5.993 21.585 1.00 94.38 93 ASN A CA 1
ATOM 719 C C . ASN A 1 93 ? -10.746 5.359 20.846 1.00 94.38 93 ASN A C 1
ATOM 721 O O . ASN A 1 93 ? -11.885 5.433 21.311 1.00 94.38 93 ASN A O 1
ATOM 725 N N . GLY A 1 94 ? -10.496 4.804 19.659 1.00 92.06 94 GLY A N 1
ATOM 726 C CA . GLY A 1 94 ? -11.521 4.251 18.792 1.00 92.06 94 GLY A CA 1
ATOM 727 C C . GLY A 1 94 ? -12.275 3.108 19.456 1.00 92.06 94 GLY A C 1
ATOM 728 O O . GLY A 1 94 ? -11.688 2.210 20.058 1.00 92.06 94 GL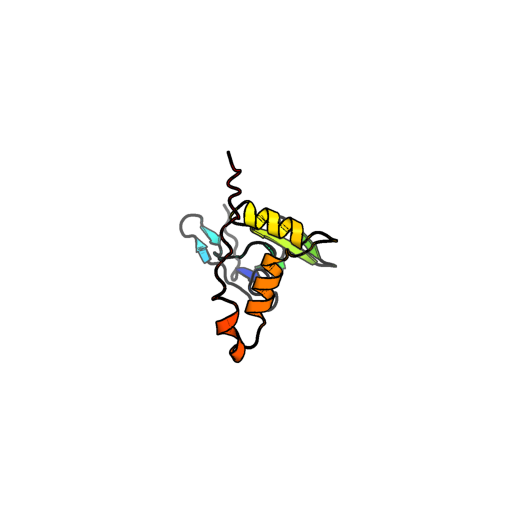Y A O 1
ATOM 729 N N . THR A 1 95 ? -13.600 3.139 19.348 1.00 93.25 95 THR A N 1
ATOM 730 C CA . THR A 1 95 ? -14.479 2.084 19.856 1.00 93.25 95 THR A CA 1
ATOM 731 C C . THR A 1 95 ? -15.350 1.546 18.733 1.00 93.25 95 THR A C 1
ATOM 733 O O . THR A 1 95 ? -15.767 2.288 17.839 1.00 93.25 95 THR A O 1
ATOM 736 N N . ILE A 1 96 ? -15.626 0.244 18.780 1.00 93.75 96 ILE A N 1
ATOM 737 C CA . ILE A 1 96 ? -16.651 -0.398 17.950 1.00 93.75 96 ILE A CA 1
ATOM 738 C C . ILE A 1 96 ? -18.036 -0.163 18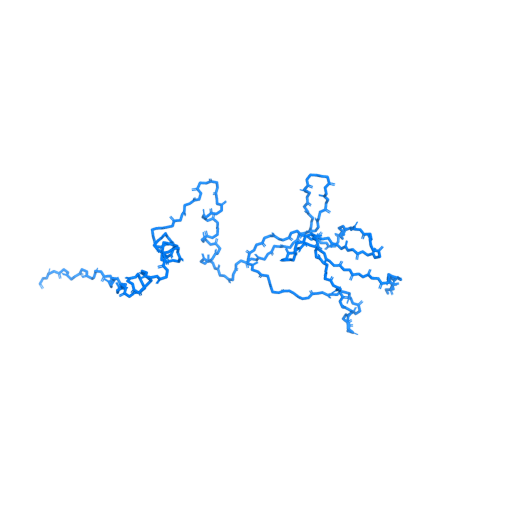.564 1.00 93.75 96 ILE A C 1
ATOM 740 O O . ILE A 1 96 ? -18.166 -0.103 19.794 1.00 93.75 96 ILE A O 1
ATOM 744 N N . THR A 1 97 ? -19.067 -0.031 17.730 1.00 94.12 97 THR A N 1
ATOM 745 C CA . THR A 1 97 ? -20.454 0.100 18.203 1.00 94.12 97 THR A CA 1
ATOM 746 C C . THR A 1 97 ? -20.949 -1.212 18.823 1.00 94.12 97 THR A C 1
ATOM 748 O O . THR A 1 97 ? -20.298 -2.254 18.728 1.00 94.12 97 THR A O 1
ATOM 751 N N . ALA A 1 98 ? -22.104 -1.175 19.495 1.00 93.12 98 ALA A N 1
ATOM 752 C CA . ALA A 1 98 ? -22.739 -2.395 19.996 1.00 93.12 98 ALA A CA 1
ATOM 753 C C . ALA A 1 98 ? -23.144 -3.339 18.848 1.00 93.12 98 ALA A C 1
ATOM 755 O O . ALA A 1 98 ? -22.884 -4.530 18.938 1.00 93.12 98 ALA A O 1
ATOM 756 N N . GLU A 1 99 ? -23.684 -2.795 17.752 1.00 91.50 99 GLU A N 1
ATOM 757 C CA . GLU A 1 99 ? -24.051 -3.563 16.551 1.00 91.50 99 GLU A CA 1
ATOM 758 C C . GLU A 1 99 ? -22.820 -4.224 15.908 1.00 91.50 99 GLU A C 1
ATOM 760 O O . GLU A 1 99 ? -22.802 -5.434 15.722 1.00 91.50 99 GLU A O 1
ATOM 765 N N . GLU A 1 100 ? -21.732 -3.474 15.695 1.00 92.94 100 GLU A N 1
ATOM 766 C CA . GLU A 1 100 ? -20.479 -4.024 15.150 1.00 92.94 100 GLU A CA 1
ATOM 767 C C . GLU A 1 100 ? -19.869 -5.093 16.065 1.00 92.94 100 GLU A C 1
ATOM 769 O O . GLU A 1 100 ? -19.255 -6.053 15.601 1.00 92.94 100 GLU A O 1
ATOM 774 N N . ARG A 1 101 ? -20.012 -4.935 17.386 1.00 92.38 101 ARG A N 1
ATOM 775 C CA . ARG A 1 101 ? -19.568 -5.937 18.358 1.00 92.38 101 ARG A CA 1
ATOM 776 C C . ARG A 1 101 ? -20.391 -7.214 18.259 1.00 92.38 101 ARG A C 1
ATOM 778 O O . ARG A 1 101 ? -19.801 -8.288 18.347 1.00 92.38 101 ARG A O 1
ATOM 785 N N . ASP A 1 102 ? -21.704 -7.100 18.099 1.00 90.38 102 ASP A N 1
ATOM 786 C CA . ASP A 1 102 ? -22.592 -8.248 17.927 1.00 90.38 102 ASP A CA 1
ATOM 787 C C . ASP A 1 102 ? -22.274 -8.983 16.614 1.00 90.38 102 ASP A C 1
ATOM 789 O O . ASP A 1 102 ? -22.144 -10.209 16.619 1.00 90.38 102 ASP A O 1
ATOM 793 N N . ASP A 1 103 ? -22.021 -8.247 15.528 1.00 88.81 103 ASP A N 1
ATOM 794 C CA . ASP A 1 103 ? -21.585 -8.808 14.243 1.00 88.81 103 ASP A CA 1
ATOM 795 C C . ASP A 1 103 ? -20.242 -9.544 14.368 1.00 88.81 103 ASP A C 1
ATOM 797 O O . ASP A 1 103 ? -20.094 -10.686 13.925 1.00 88.81 103 ASP A O 1
ATOM 801 N N . LEU A 1 104 ? -19.254 -8.926 15.025 1.00 89.06 104 LEU A N 1
ATOM 802 C CA . LEU A 1 104 ? -17.960 -9.559 15.288 1.00 89.06 104 LEU A CA 1
ATOM 803 C C . LEU A 1 104 ? -18.106 -10.796 16.183 1.00 89.06 104 LEU A C 1
ATOM 805 O O . LEU A 1 104 ? -17.451 -11.808 15.940 1.00 89.06 104 LEU A O 1
ATOM 809 N N . ALA A 1 105 ? -18.971 -10.749 17.197 1.00 87.12 105 ALA A N 1
ATOM 810 C 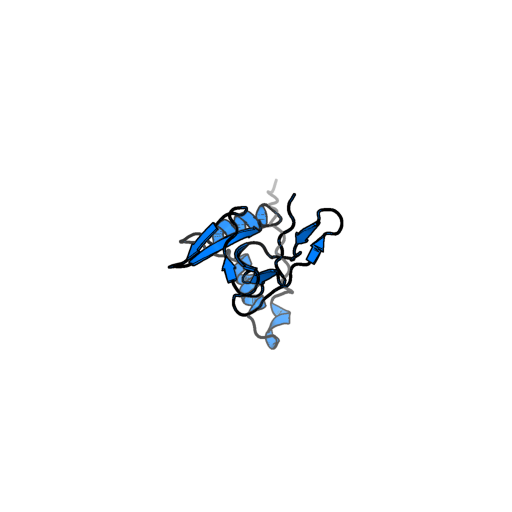CA . ALA A 1 105 ? -19.245 -11.895 18.055 1.00 87.12 105 ALA A CA 1
ATOM 811 C C . ALA A 1 105 ? -19.886 -13.049 17.267 1.00 87.12 105 ALA A C 1
ATOM 813 O O . ALA A 1 105 ? -19.522 -14.206 17.486 1.00 87.12 105 ALA A O 1
ATOM 814 N N . ALA A 1 106 ? -20.779 -12.753 16.319 1.00 84.50 106 ALA A N 1
ATOM 815 C CA . ALA A 1 106 ? -21.360 -13.747 15.422 1.00 84.50 106 ALA A CA 1
ATOM 816 C C . ALA A 1 106 ? -20.308 -14.362 14.480 1.00 84.50 106 ALA A C 1
ATOM 818 O O . ALA A 1 106 ? -20.286 -15.582 14.309 1.00 84.50 106 ALA A O 1
ATOM 819 N N . LEU A 1 107 ? -19.392 -13.554 13.931 1.00 86.00 107 LEU A N 1
ATOM 820 C CA . LEU A 1 107 ? -18.283 -14.035 13.092 1.00 86.00 107 LEU A CA 1
ATOM 821 C C . LEU A 1 107 ? -17.304 -14.935 13.859 1.00 86.00 107 LEU A C 1
ATOM 823 O O . LEU A 1 107 ? -16.752 -15.873 13.289 1.00 86.00 107 LEU A O 1
ATOM 827 N N . LEU A 1 108 ? -17.082 -14.646 15.142 1.00 85.94 108 LEU A N 1
ATOM 828 C CA . LEU A 1 108 ? -16.139 -15.374 15.993 1.00 85.94 108 LEU A CA 1
ATOM 829 C C . LEU A 1 108 ? -16.769 -16.568 16.729 1.00 85.94 108 LEU A C 1
ATOM 831 O O . LEU A 1 108 ? -16.037 -17.354 17.336 1.00 85.94 108 LEU A O 1
ATOM 835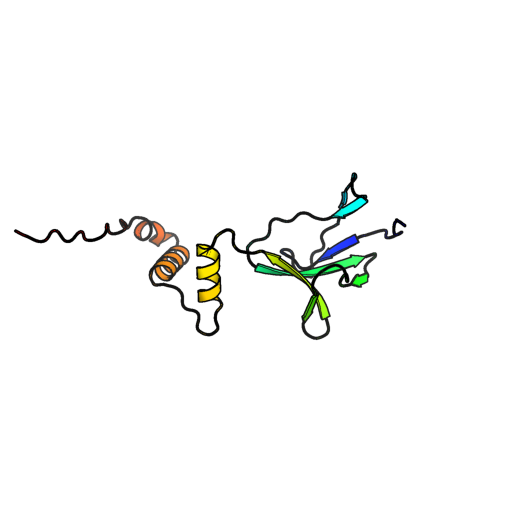 N N . CYS A 1 109 ? -18.099 -16.723 16.715 1.00 78.94 109 CYS A N 1
ATOM 836 C CA . CYS A 1 109 ? -18.739 -17.843 17.398 1.00 78.94 109 CYS A CA 1
ATOM 837 C C . CYS A 1 109 ? -18.381 -19.177 16.710 1.00 78.94 109 CYS A C 1
ATOM 839 O O . CYS A 1 109 ? -18.285 -19.237 15.480 1.00 78.94 109 CYS A O 1
ATOM 841 N N . PRO A 1 110 ? -18.191 -20.277 17.465 1.00 74.44 110 PRO A N 1
ATOM 842 C CA . PRO A 1 110 ? -17.984 -21.592 16.872 1.00 74.44 110 PRO A CA 1
ATOM 843 C C . PRO A 1 110 ? -19.109 -21.917 15.884 1.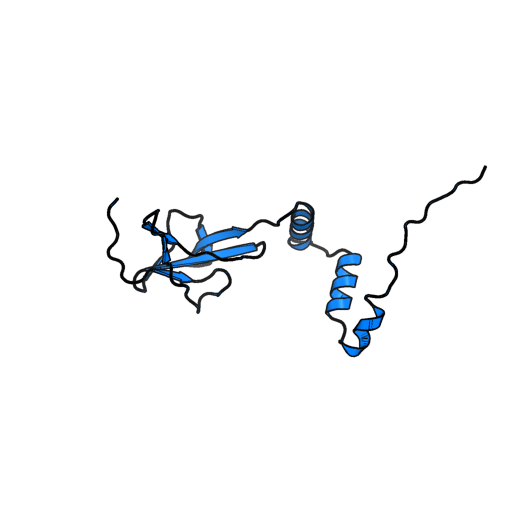00 74.44 110 PRO A C 1
ATOM 845 O O . PRO A 1 110 ? -20.280 -21.697 16.198 1.00 74.44 110 PRO A O 1
ATOM 848 N N . TRP A 1 111 ? -18.772 -22.493 14.725 1.00 60.59 111 TRP A N 1
ATOM 849 C CA . TRP A 1 111 ? -19.740 -22.853 13.674 1.00 60.59 111 TRP A CA 1
ATOM 850 C C . TRP A 1 111 ? -20.948 -23.646 14.213 1.00 60.59 111 TRP A C 1
ATOM 852 O O . TRP A 1 111 ? -22.072 -23.470 13.758 1.00 60.59 111 TRP A O 1
ATOM 862 N N . ALA A 1 112 ? -20.750 -24.464 15.253 1.00 61.81 112 ALA A N 1
ATOM 863 C CA . ALA A 1 112 ? -21.809 -25.230 15.919 1.00 61.81 112 ALA A CA 1
ATOM 864 C C . ALA A 1 112 ? -22.913 -24.377 16.591 1.00 61.81 112 ALA A C 1
ATOM 866 O O . ALA A 1 112 ? -23.977 -24.898 16.907 1.00 61.81 112 ALA A O 1
ATOM 867 N N . SER A 1 113 ? -22.675 -23.083 16.816 1.00 63.91 113 SER A N 1
ATOM 868 C CA . SER A 1 113 ? -23.609 -22.122 17.431 1.00 63.91 113 SER A CA 1
ATOM 869 C C . SER A 1 113 ? -24.133 -21.052 16.455 1.00 63.91 113 SER A C 1
ATOM 871 O O . SER A 1 113 ? -24.902 -20.179 16.863 1.00 63.91 113 SER A O 1
ATOM 873 N N . HIS A 1 114 ? -23.747 -21.130 15.176 1.00 57.59 114 HIS A N 1
ATOM 874 C CA . HIS A 1 114 ? -23.909 -20.075 14.167 1.00 57.59 114 HIS A CA 1
ATOM 875 C C . HIS A 1 114 ? -25.378 -19.781 13.786 1.00 57.59 114 HIS A C 1
ATOM 877 O O . HIS A 1 114 ? -25.740 -18.620 13.594 1.00 57.59 114 HIS A O 1
ATOM 883 N N . ASP A 1 115 ? -26.262 -20.788 13.791 1.00 55.25 115 ASP A N 1
ATOM 884 C CA . ASP A 1 115 ? -27.684 -20.638 13.411 1.00 55.25 115 ASP A CA 1
ATOM 885 C C . ASP A 1 115 ? -28.487 -19.696 14.325 1.00 55.25 115 ASP A C 1
ATOM 887 O O . ASP A 1 115 ? -29.532 -19.177 13.937 1.00 55.25 115 ASP A O 1
ATOM 891 N N . ARG A 1 116 ? -28.037 -19.435 15.558 1.00 52.16 116 ARG A N 1
ATOM 892 C CA . ARG A 1 116 ? -28.846 -18.671 16.523 1.00 52.16 116 ARG A CA 1
ATOM 893 C C . ARG A 1 116 ? -28.644 -17.154 16.437 1.00 52.16 116 ARG A C 1
ATOM 895 O O . ARG A 1 116 ? -29.515 -16.414 16.890 1.00 52.16 116 ARG A O 1
ATOM 902 N N . ALA A 1 117 ? -27.521 -16.694 15.883 1.00 53.78 117 ALA A N 1
ATOM 903 C CA . ALA A 1 117 ? -27.147 -15.277 15.881 1.00 53.78 117 ALA A CA 1
ATOM 904 C C . ALA A 1 117 ? -27.695 -14.508 14.663 1.00 53.78 117 ALA A C 1
ATOM 906 O O . ALA A 1 117 ? -28.175 -13.389 14.820 1.00 53.78 117 ALA A O 1
ATOM 907 N N . LEU A 1 118 ? -27.706 -15.120 13.472 1.00 53.62 118 LEU A N 1
ATOM 908 C CA . LEU A 1 118 ? -28.130 -14.463 12.222 1.00 53.62 118 LEU A CA 1
ATOM 909 C C . LEU A 1 118 ? -29.654 -14.441 12.001 1.00 53.62 118 LEU A C 1
ATOM 911 O O . LEU A 1 118 ? -30.147 -13.686 11.167 1.00 53.62 118 LEU A O 1
ATOM 915 N N . HIS A 1 119 ? -30.421 -15.238 12.750 1.00 54.81 119 HIS A N 1
ATOM 916 C CA . HIS A 1 119 ? -31.883 -15.321 12.619 1.00 54.81 119 HIS A CA 1
ATOM 917 C C . HIS A 1 119 ? -32.657 -14.460 13.626 1.00 54.81 119 HIS A C 1
ATOM 919 O O . HIS A 1 119 ? -33.871 -14.621 13.771 1.00 54.81 119 HIS A O 1
ATOM 925 N N . ARG A 1 120 ? -31.997 -13.528 14.327 1.00 52.31 120 ARG A N 1
ATOM 926 C CA . ARG A 1 120 ? -32.715 -12.576 15.181 1.00 52.31 120 ARG A CA 1
ATOM 927 C C . ARG A 1 120 ? -33.425 -11.543 14.294 1.00 52.31 120 ARG A C 1
ATOM 929 O O . ARG A 1 120 ? -32.750 -10.856 13.529 1.00 52.31 120 ARG A O 1
ATOM 936 N N . PRO A 1 121 ? -34.757 -11.379 14.389 1.00 46.34 121 PRO A N 1
ATOM 937 C CA . PRO A 1 121 ? -35.439 -10.308 13.679 1.00 46.34 121 PRO A CA 1
ATOM 938 C C . PRO A 1 121 ? -34.884 -8.969 14.161 1.00 46.34 121 PRO A C 1
ATOM 940 O O . PRO A 1 121 ? -34.855 -8.700 15.365 1.00 46.34 121 PRO A O 1
ATOM 943 N N . ARG A 1 122 ? -34.430 -8.135 13.225 1.00 49.66 122 ARG A N 1
ATOM 944 C CA . ARG A 1 122 ? -34.033 -6.758 13.514 1.00 49.66 122 ARG A CA 1
ATOM 945 C C . ARG A 1 122 ? -35.270 -6.039 14.057 1.00 49.66 122 ARG A C 1
ATOM 947 O O . ARG A 1 122 ? -36.290 -5.989 13.372 1.00 49.66 122 ARG A O 1
ATOM 954 N N . ALA A 1 123 ? -35.214 -5.570 15.304 1.00 48.19 123 ALA A N 1
ATOM 955 C CA . ALA A 1 123 ? -36.357 -4.936 15.952 1.00 48.19 123 ALA A CA 1
ATOM 956 C C . ALA A 1 123 ? -36.815 -3.735 15.111 1.00 48.19 123 ALA A C 1
ATOM 958 O O . ALA A 1 123 ? -36.059 -2.783 14.911 1.00 48.19 123 ALA A O 1
ATOM 959 N N . ALA A 1 124 ? -38.036 -3.817 14.579 1.00 43.12 124 ALA A N 1
ATOM 960 C CA . ALA A 1 124 ? -38.700 -2.690 13.948 1.00 43.12 124 ALA A CA 1
ATOM 961 C C . ALA A 1 124 ? -38.851 -1.577 14.993 1.00 43.12 124 ALA A C 1
ATOM 963 O O . ALA A 1 124 ? -39.208 -1.850 16.142 1.00 43.12 124 ALA A O 1
ATOM 964 N N . GLY A 1 125 ? -38.519 -0.346 14.600 1.00 43.69 125 GLY A N 1
ATOM 965 C CA . GLY A 1 125 ? -38.601 0.826 15.462 1.00 43.69 125 GLY A CA 1
ATOM 966 C C . GLY A 1 125 ? -39.963 0.916 16.143 1.00 43.69 125 GLY A C 1
ATOM 967 O O . GLY A 1 125 ? -40.999 0.752 15.501 1.00 43.69 125 GLY A O 1
ATOM 968 N N . ALA A 1 126 ? -39.941 1.157 17.452 1.00 40.03 126 ALA A N 1
ATOM 969 C CA . ALA A 1 126 ? -41.129 1.460 18.226 1.00 40.03 126 ALA A CA 1
ATOM 970 C C . ALA A 1 126 ? -41.740 2.766 17.695 1.00 40.03 126 ALA A C 1
ATOM 972 O O . ALA A 1 126 ? -41.234 3.853 17.969 1.00 40.03 126 ALA A O 1
ATOM 973 N N . GLY A 1 127 ? -42.794 2.644 16.888 1.00 36.97 127 GLY A N 1
ATOM 974 C CA . GLY A 1 127 ? -43.709 3.740 16.610 1.00 36.97 127 GLY A CA 1
ATOM 975 C C . GLY A 1 127 ? -44.506 4.026 17.876 1.00 36.97 127 GLY A C 1
ATOM 976 O O . GLY A 1 127 ? -45.233 3.164 18.362 1.00 36.97 127 GLY A O 1
ATOM 977 N N . SER A 1 128 ? -44.312 5.213 18.436 1.00 45.16 128 SER A N 1
ATOM 978 C CA . SER A 1 128 ? -45.194 5.802 19.434 1.00 45.16 128 SER A CA 1
ATOM 979 C C . SER A 1 128 ? -46.477 6.261 18.738 1.00 45.16 128 SER A C 1
ATOM 981 O O . SER A 1 128 ? -46.453 7.255 18.014 1.00 45.16 128 SER A O 1
ATOM 983 N N . GLU A 1 129 ? -47.578 5.544 18.940 1.00 38.62 129 GLU A N 1
ATOM 984 C CA . GLU A 1 129 ? -48.920 6.086 18.720 1.00 38.62 129 GLU A CA 1
ATOM 985 C C . GLU A 1 129 ? -49.421 6.632 20.060 1.00 38.62 129 GLU A C 1
ATOM 987 O O . GLU A 1 129 ? -49.790 5.881 20.966 1.00 38.62 129 GLU A O 1
ATOM 992 N N . ASP A 1 130 ? -49.335 7.958 20.184 1.00 44.62 130 ASP A N 1
ATOM 993 C CA . ASP A 1 130 ? -50.018 8.740 21.208 1.00 44.62 130 ASP A CA 1
ATOM 994 C C . ASP A 1 130 ? -51.535 8.615 21.026 1.00 44.62 130 ASP A C 1
ATOM 996 O O . ASP A 1 130 ? -52.061 8.600 19.911 1.00 44.62 130 ASP A O 1
ATOM 1000 N N . SER A 1 131 ? -52.213 8.504 22.163 1.00 43.81 131 SER A N 1
ATOM 1001 C CA . SER A 1 131 ? -53.666 8.482 22.291 1.00 43.81 131 SER A CA 1
ATOM 1002 C C . SER A 1 131 ? -54.252 9.885 22.135 1.00 43.81 131 SER A C 1
ATOM 1004 O O . SER A 1 131 ? -53.718 10.814 22.731 1.00 43.81 131 SER A O 1
ATOM 1006 N N . ASP A 1 132 ? -55.376 9.994 21.424 1.00 47.28 132 ASP A N 1
ATOM 1007 C CA . ASP A 1 132 ? -56.486 10.914 21.723 1.00 47.28 132 ASP A CA 1
ATOM 1008 C C . ASP A 1 132 ? -57.790 10.393 21.090 1.00 47.28 132 ASP A C 1
ATOM 1010 O O . ASP A 1 132 ? -57.766 10.005 19.896 1.00 47.28 132 ASP A O 1
#

pLDDT: mean 85.22, std 17.49, range [36.97, 98.19]

Organism: NCBI:txid145388